Protein AF-A0A9X0LEM7-F1 (afdb_monomer)

Structure (mmCIF, N/CA/C/O backbone):
data_AF-A0A9X0LEM7-F1
#
_entry.id   AF-A0A9X0LEM7-F1
#
loop_
_atom_site.group_PDB
_atom_site.id
_atom_site.type_symbol
_atom_site.label_atom_id
_atom_site.label_alt_id
_atom_site.label_comp_id
_atom_site.label_asym_id
_atom_site.label_entity_id
_atom_site.label_seq_id
_atom_site.pdbx_PDB_ins_code
_atom_site.Cartn_x
_atom_site.Cartn_y
_atom_site.Cartn_z
_atom_site.occupancy
_atom_site.B_iso_or_equiv
_atom_site.auth_seq_id
_atom_site.auth_comp_id
_atom_site.auth_asym_id
_atom_site.auth_atom_id
_atom_site.pdbx_PDB_model_num
ATOM 1 N N . MET A 1 1 ? 10.803 51.272 9.211 1.00 42.22 1 MET A N 1
ATOM 2 C CA . MET A 1 1 ? 10.039 50.116 8.688 1.00 42.22 1 MET A CA 1
ATOM 3 C C . MET A 1 1 ? 10.857 49.452 7.584 1.00 42.22 1 MET A C 1
ATOM 5 O O . MET A 1 1 ? 10.844 49.942 6.466 1.00 42.22 1 MET A O 1
ATOM 9 N N . LEU A 1 2 ? 11.638 48.411 7.892 1.00 37.12 2 LEU A N 1
ATOM 10 C CA . LEU A 1 2 ? 12.492 47.726 6.909 1.00 37.12 2 LEU A CA 1
ATOM 11 C C . LEU A 1 2 ? 11.931 46.330 6.634 1.00 37.12 2 LEU A C 1
ATOM 13 O O . LEU A 1 2 ? 11.809 45.504 7.535 1.00 37.12 2 LEU A O 1
ATOM 17 N N . ARG A 1 3 ? 11.531 46.112 5.381 1.00 36.09 3 ARG A N 1
ATOM 18 C CA . ARG A 1 3 ? 10.902 44.892 4.878 1.00 36.09 3 ARG A CA 1
ATOM 19 C C . ARG A 1 3 ? 11.999 44.056 4.213 1.00 36.09 3 ARG A C 1
ATOM 21 O O . ARG A 1 3 ? 12.402 44.340 3.091 1.00 36.09 3 ARG A O 1
ATOM 28 N N . THR A 1 4 ? 12.534 43.074 4.932 1.00 32.00 4 THR A N 1
ATOM 29 C CA . THR A 1 4 ? 13.607 42.203 4.432 1.00 32.00 4 THR A CA 1
ATOM 30 C C . THR A 1 4 ? 13.034 41.152 3.487 1.00 32.00 4 THR A C 1
ATOM 32 O O . THR A 1 4 ? 12.252 40.296 3.897 1.00 32.00 4 THR A O 1
ATOM 35 N N . VAL A 1 5 ? 13.442 41.199 2.221 1.00 36.69 5 VAL A N 1
ATOM 36 C CA . VAL A 1 5 ? 13.172 40.149 1.233 1.00 36.69 5 VAL A CA 1
ATOM 37 C C . VAL A 1 5 ? 14.253 39.074 1.378 1.00 36.69 5 VAL A C 1
ATOM 39 O O . VAL A 1 5 ? 15.441 39.382 1.317 1.00 36.69 5 VAL A O 1
ATOM 42 N N . ARG A 1 6 ? 13.860 37.812 1.594 1.00 29.84 6 ARG A N 1
ATOM 43 C CA . ARG A 1 6 ? 14.780 36.661 1.604 1.00 29.84 6 ARG A CA 1
ATOM 44 C C . ARG A 1 6 ? 14.699 35.944 0.261 1.00 29.84 6 ARG A C 1
ATOM 46 O O . ARG A 1 6 ? 13.693 35.318 -0.053 1.00 29.84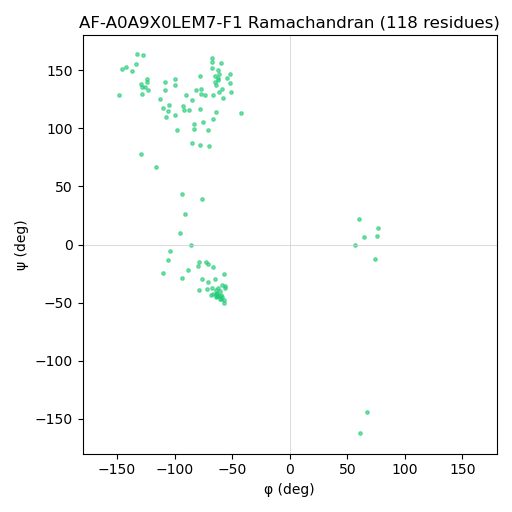 6 ARG A O 1
ATOM 53 N N . THR A 1 7 ? 15.771 36.030 -0.512 1.00 29.19 7 THR A N 1
ATOM 54 C CA . THR A 1 7 ? 15.973 35.271 -1.749 1.00 29.19 7 THR A CA 1
ATOM 55 C C . THR A 1 7 ? 16.281 33.812 -1.406 1.00 29.19 7 THR A C 1
ATOM 57 O O . THR A 1 7 ? 17.183 33.545 -0.612 1.00 29.19 7 THR A O 1
ATOM 60 N N . ALA A 1 8 ? 15.561 32.859 -2.002 1.00 35.12 8 ALA A N 1
ATOM 61 C CA . ALA A 1 8 ? 15.862 31.434 -1.885 1.00 35.12 8 ALA A CA 1
ATOM 62 C C . ALA A 1 8 ? 16.497 30.925 -3.188 1.00 35.12 8 ALA A C 1
ATOM 64 O O . ALA A 1 8 ? 15.895 30.998 -4.256 1.00 35.12 8 ALA A O 1
ATOM 65 N N . VAL A 1 9 ? 17.724 30.406 -3.097 1.00 33.75 9 VAL A N 1
ATOM 66 C CA . VAL A 1 9 ? 18.419 29.731 -4.201 1.00 33.75 9 VAL A CA 1
ATOM 67 C C . VAL A 1 9 ? 18.030 28.255 -4.189 1.00 33.75 9 VAL A C 1
ATOM 69 O O . VAL A 1 9 ? 18.357 27.525 -3.254 1.00 33.75 9 VAL A O 1
ATOM 72 N N . VAL A 1 10 ? 17.356 27.793 -5.242 1.00 34.69 10 VAL A N 1
ATOM 73 C CA . VAL A 1 10 ? 17.033 26.373 -5.429 1.00 34.69 10 VAL A CA 1
ATOM 74 C C . VAL A 1 10 ? 18.239 25.671 -6.056 1.00 34.69 10 VAL A C 1
ATOM 76 O O . VAL A 1 10 ? 18.508 25.798 -7.249 1.00 34.69 10 VAL A O 1
ATOM 79 N N . ARG A 1 11 ? 18.991 24.907 -5.255 1.00 36.53 11 ARG A N 1
ATOM 80 C CA . ARG A 1 11 ? 20.036 24.005 -5.766 1.00 36.53 11 ARG A CA 1
ATOM 81 C C . ARG A 1 11 ? 19.385 22.770 -6.393 1.00 36.53 11 ARG A C 1
ATOM 83 O O . ARG A 1 11 ? 18.923 21.873 -5.693 1.00 36.53 11 ARG A O 1
ATOM 90 N N . ARG A 1 12 ? 19.386 22.708 -7.726 1.00 45.62 12 ARG A N 1
ATOM 91 C CA . ARG A 1 12 ? 18.973 21.531 -8.502 1.00 45.62 12 ARG A CA 1
ATOM 92 C C . ARG A 1 12 ? 20.016 20.419 -8.354 1.00 45.62 12 ARG A C 1
ATOM 94 O O . ARG A 1 12 ? 21.044 20.430 -9.026 1.00 45.62 12 ARG A O 1
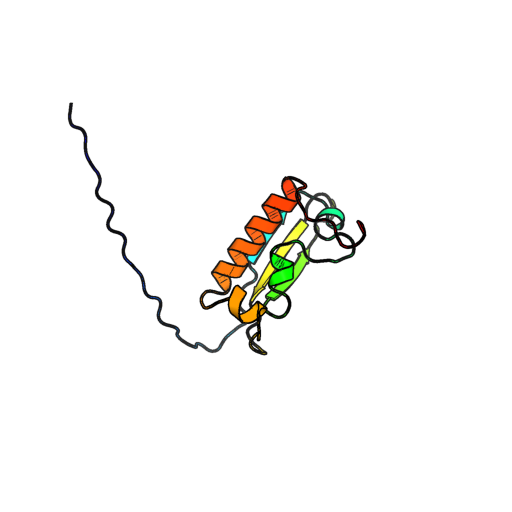ATOM 101 N N . LEU A 1 13 ? 19.764 19.457 -7.472 1.00 42.97 13 LEU A N 1
ATOM 102 C CA . LEU A 1 13 ? 20.590 18.255 -7.358 1.00 42.97 13 LEU A CA 1
ATOM 103 C C . LEU A 1 13 ? 20.141 17.229 -8.406 1.00 42.97 13 LEU A C 1
ATOM 105 O O . LEU A 1 13 ? 19.174 16.505 -8.198 1.00 42.97 13 LEU A O 1
ATOM 109 N N . ARG A 1 14 ? 20.865 17.144 -9.530 1.00 50.66 14 ARG A N 1
ATOM 110 C CA . ARG A 1 14 ? 20.871 15.931 -10.365 1.00 50.66 14 ARG A CA 1
ATOM 111 C C . ARG A 1 14 ? 21.539 14.823 -9.551 1.00 50.66 14 ARG A C 1
ATOM 113 O O . ARG A 1 14 ? 22.749 14.884 -9.331 1.00 50.66 14 ARG A O 1
ATOM 120 N N . ARG A 1 15 ? 20.773 13.840 -9.072 1.00 49.78 15 ARG A N 1
ATOM 121 C CA . ARG A 1 15 ? 21.349 12.659 -8.420 1.00 49.78 15 ARG A CA 1
ATOM 122 C C . ARG A 1 15 ? 21.820 11.661 -9.474 1.00 49.78 15 ARG A C 1
ATOM 124 O O . ARG A 1 15 ? 21.170 11.413 -10.480 1.00 49.78 15 ARG A O 1
ATOM 131 N N . ARG A 1 16 ? 23.038 11.185 -9.242 1.00 49.53 16 ARG A N 1
ATOM 132 C CA . ARG A 1 16 ? 23.833 10.278 -10.065 1.00 49.53 16 ARG A CA 1
ATOM 133 C C . ARG A 1 16 ? 23.550 8.864 -9.566 1.00 49.53 16 ARG A C 1
ATOM 135 O O . ARG A 1 16 ? 23.811 8.582 -8.397 1.00 49.53 16 ARG A O 1
ATOM 142 N N . SER A 1 17 ? 23.019 8.000 -10.422 1.00 52.94 17 SER A N 1
ATOM 143 C CA . SER A 1 17 ? 22.788 6.588 -10.123 1.00 52.94 17 SER A CA 1
ATOM 144 C C . SER A 1 17 ? 24.129 5.881 -9.879 1.00 52.94 17 SER A C 1
ATOM 146 O O . SER A 1 17 ? 24.977 5.774 -10.763 1.00 52.94 17 SER A O 1
ATOM 148 N N . ARG A 1 18 ? 24.354 5.429 -8.640 1.00 52.25 18 ARG A N 1
ATOM 149 C CA . ARG A 1 18 ? 25.428 4.492 -8.284 1.00 52.25 18 ARG A CA 1
ATOM 150 C C . ARG A 1 18 ? 24.777 3.149 -7.983 1.00 52.25 18 ARG A C 1
ATOM 152 O O . ARG A 1 18 ? 24.115 3.002 -6.961 1.00 52.25 18 ARG A O 1
ATOM 159 N N . SER A 1 19 ? 24.984 2.176 -8.861 1.00 57.16 19 SER A N 1
ATOM 160 C CA . SER A 1 19 ? 24.657 0.773 -8.616 1.00 57.16 19 SER A CA 1
ATOM 161 C C . SER A 1 19 ? 25.623 0.197 -7.574 1.00 57.16 19 SER A C 1
ATOM 163 O O . SER A 1 19 ? 26.665 -0.367 -7.902 1.00 57.16 19 SER A O 1
ATOM 165 N N . VAL A 1 20 ? 25.301 0.402 -6.298 1.00 51.81 20 VAL A N 1
ATOM 166 C CA . VAL A 1 20 ? 25.869 -0.342 -5.164 1.00 51.81 20 VAL A CA 1
ATOM 167 C C . VAL A 1 20 ? 25.163 -1.699 -5.117 1.00 51.81 20 VAL A C 1
ATOM 169 O O . VAL A 1 20 ? 23.980 -1.766 -5.450 1.00 51.81 20 VAL A O 1
ATOM 172 N N . ARG A 1 21 ? 25.864 -2.780 -4.731 1.00 47.50 21 ARG A N 1
ATOM 173 C CA . ARG A 1 21 ? 25.250 -4.097 -4.462 1.00 47.50 21 ARG A CA 1
ATOM 174 C C . ARG A 1 21 ? 23.950 -3.877 -3.684 1.00 47.50 21 ARG A C 1
ATOM 176 O O . ARG A 1 21 ? 23.979 -3.334 -2.584 1.00 47.50 21 ARG A O 1
ATOM 183 N N . ARG A 1 22 ? 22.817 -4.194 -4.312 1.00 57.25 22 ARG A N 1
ATOM 184 C CA . ARG A 1 22 ? 21.510 -3.712 -3.869 1.00 57.25 22 ARG A CA 1
ATOM 185 C C . ARG A 1 22 ? 20.988 -4.639 -2.781 1.00 57.25 22 ARG A C 1
ATOM 187 O O . ARG A 1 22 ? 20.291 -5.605 -3.071 1.00 57.25 22 ARG A O 1
ATOM 194 N N . TRP A 1 23 ? 21.360 -4.367 -1.529 1.00 57.88 23 TRP A N 1
ATOM 195 C CA . TRP A 1 23 ? 20.549 -4.845 -0.409 1.00 57.88 23 TRP A CA 1
ATOM 196 C C . TRP A 1 23 ? 19.096 -4.419 -0.654 1.00 57.88 23 TRP A C 1
ATOM 198 O O . TRP A 1 23 ? 18.881 -3.364 -1.265 1.00 57.88 23 TRP A O 1
ATOM 208 N N . PRO A 1 24 ? 18.104 -5.224 -0.233 1.00 67.62 24 PRO A N 1
ATOM 209 C CA . PRO A 1 24 ? 16.713 -4.821 -0.344 1.00 67.62 24 PRO A CA 1
ATOM 210 C C . PRO A 1 24 ? 16.553 -3.430 0.260 1.00 67.62 24 PRO A C 1
ATOM 212 O O . PRO A 1 24 ? 17.046 -3.170 1.360 1.00 67.62 24 PRO A O 1
ATOM 215 N N . GLU A 1 25 ? 15.899 -2.539 -0.478 1.00 79.75 25 GLU A N 1
ATOM 216 C CA . GLU A 1 25 ? 15.594 -1.201 0.016 1.00 79.75 25 GLU A CA 1
ATOM 217 C C . GLU A 1 25 ? 14.846 -1.319 1.358 1.00 79.75 25 GLU A C 1
ATOM 219 O O . GLU A 1 25 ? 14.049 -2.254 1.535 1.00 79.75 25 GLU A O 1
ATOM 224 N N . PRO A 1 26 ? 15.099 -0.421 2.325 1.00 88.81 26 PRO A N 1
ATOM 225 C CA . PRO A 1 26 ? 14.439 -0.494 3.619 1.00 88.81 26 PRO A CA 1
ATOM 226 C C . PRO A 1 26 ? 12.922 -0.339 3.465 1.00 88.81 26 PRO A C 1
ATOM 228 O O . PRO A 1 26 ? 12.439 0.400 2.603 1.00 88.81 26 PRO A O 1
ATOM 231 N N . TRP A 1 27 ? 12.173 -1.021 4.331 1.00 95.44 27 TRP A N 1
ATOM 232 C CA . TRP A 1 27 ? 10.731 -0.829 4.451 1.00 95.44 27 TRP A CA 1
ATOM 233 C C . TRP A 1 27 ? 10.419 0.610 4.862 1.00 95.44 27 TRP A C 1
ATOM 235 O O . TRP A 1 27 ? 10.988 1.130 5.822 1.00 95.44 27 TRP A O 1
ATOM 245 N N . GLN A 1 28 ? 9.492 1.242 4.150 1.00 96.81 28 GLN A N 1
ATOM 246 C CA . GLN A 1 28 ? 8.864 2.491 4.565 1.00 96.81 28 GLN A CA 1
ATOM 247 C C . GLN A 1 28 ? 7.507 2.164 5.167 1.00 96.81 28 GLN A C 1
ATOM 249 O O . GLN A 1 28 ? 6.798 1.330 4.616 1.00 96.81 28 GLN A O 1
ATOM 254 N N . VAL A 1 29 ? 7.154 2.801 6.281 1.00 96.75 29 VAL A N 1
ATOM 255 C CA . VAL A 1 29 ? 5.972 2.441 7.074 1.00 96.75 29 VAL A CA 1
ATOM 256 C C . VAL A 1 29 ? 5.130 3.678 7.348 1.00 96.75 29 VAL A C 1
ATOM 258 O O . VAL A 1 29 ? 5.665 4.733 7.692 1.00 96.75 29 VAL A O 1
ATOM 261 N N . VAL A 1 30 ? 3.811 3.534 7.237 1.00 96.88 30 VAL A N 1
ATOM 262 C CA . VAL A 1 30 ? 2.833 4.505 7.738 1.00 96.88 30 VAL A CA 1
ATOM 263 C C . VAL A 1 30 ? 1.858 3.818 8.688 1.00 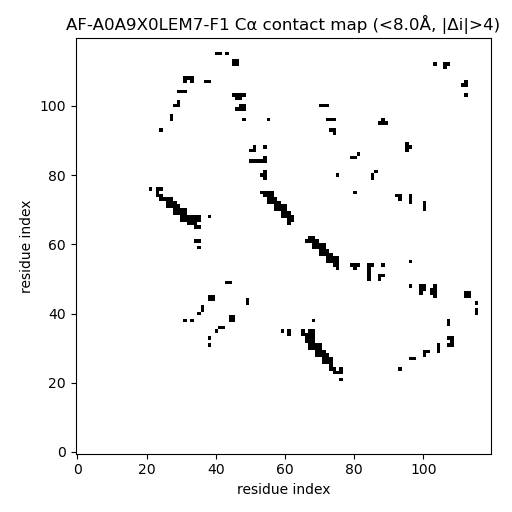96.88 30 VAL A C 1
ATOM 265 O O . VAL A 1 30 ? 1.426 2.695 8.443 1.00 96.88 30 VAL A O 1
ATOM 268 N N . ALA A 1 31 ? 1.502 4.503 9.772 1.00 94.94 31 ALA A N 1
ATOM 269 C CA . ALA A 1 31 ? 0.412 4.089 10.646 1.00 94.94 31 ALA A CA 1
ATOM 270 C C . ALA A 1 31 ? -0.893 4.728 10.162 1.00 94.94 31 ALA A C 1
ATOM 272 O O . ALA A 1 31 ? -0.950 5.945 9.969 1.00 94.94 31 ALA A O 1
ATOM 273 N N . ILE A 1 32 ? -1.927 3.917 9.983 1.00 95.50 32 ILE A N 1
ATOM 274 C CA . ILE A 1 32 ? -3.261 4.309 9.532 1.00 95.50 32 ILE A CA 1
ATOM 275 C C . ILE A 1 32 ? -4.222 4.085 10.695 1.00 95.50 32 ILE A C 1
ATOM 277 O O . ILE A 1 32 ? -4.290 2.984 11.243 1.00 95.50 32 ILE A O 1
ATOM 281 N N . ALA A 1 33 ? -4.967 5.117 11.081 1.00 94.75 33 ALA A N 1
ATOM 282 C CA . ALA A 1 33 ? -5.913 5.102 12.196 1.00 94.75 33 ALA A CA 1
ATOM 283 C C . ALA A 1 33 ? -7.232 4.378 11.858 1.00 94.75 33 ALA A C 1
ATOM 285 O O . ALA A 1 33 ? -8.307 4.840 12.231 1.00 94.75 33 ALA A O 1
ATOM 286 N N . ARG A 1 34 ? -7.143 3.264 11.121 1.00 92.62 34 ARG A N 1
ATOM 287 C CA . ARG A 1 34 ? -8.257 2.411 10.694 1.00 92.62 34 ARG A CA 1
ATOM 288 C C . ARG A 1 34 ? -7.884 0.931 10.865 1.00 92.62 34 ARG A C 1
ATOM 290 O O . ARG A 1 34 ? -6.699 0.586 10.731 1.00 92.62 34 ARG A O 1
ATOM 297 N N . PRO A 1 35 ? -8.860 0.052 11.149 1.00 91.81 35 PRO A N 1
ATOM 298 C CA . PRO A 1 35 ? -8.622 -1.380 11.279 1.00 91.81 35 PRO A CA 1
ATOM 299 C C . PRO A 1 35 ? -8.238 -2.021 9.929 1.00 91.81 35 PRO A C 1
ATOM 301 O O . PRO A 1 35 ? -8.607 -1.507 8.871 1.00 91.81 35 PRO A O 1
ATOM 304 N N . PRO A 1 36 ? -7.553 -3.178 9.934 1.00 88.69 36 PRO A N 1
ATOM 305 C CA . PRO A 1 36 ? -7.044 -3.820 8.716 1.00 88.69 36 PRO A CA 1
ATOM 306 C C . PRO A 1 36 ? -8.105 -4.117 7.658 1.00 88.69 36 PRO A C 1
ATOM 308 O O . PRO A 1 36 ? -7.840 -3.940 6.475 1.00 88.69 36 PRO A O 1
ATOM 311 N N . GLY A 1 37 ? -9.308 -4.524 8.079 1.00 86.62 37 GLY 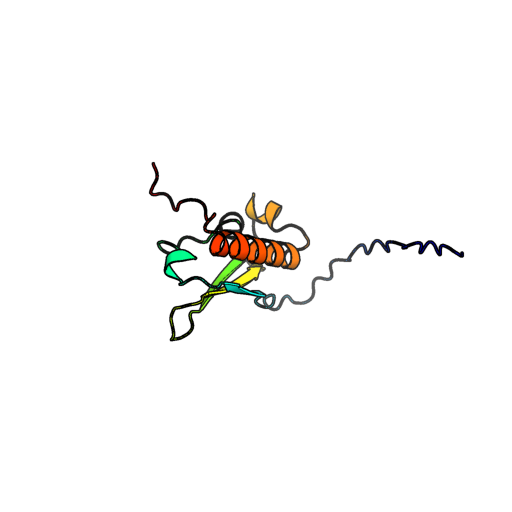A N 1
ATOM 312 C CA . GLY A 1 37 ? -10.417 -4.826 7.167 1.00 86.62 37 GLY A CA 1
ATOM 313 C C . GLY A 1 37 ? -10.955 -3.609 6.411 1.00 86.62 37 GLY A C 1
ATOM 314 O O . GLY A 1 37 ? -11.580 -3.775 5.371 1.00 86.62 37 GLY A O 1
ATOM 315 N N . GLU A 1 38 ? -10.686 -2.396 6.899 1.00 88.56 38 GLU A N 1
ATOM 316 C CA . GLU A 1 38 ? -11.038 -1.156 6.203 1.00 88.56 38 GLU A CA 1
ATOM 317 C C . GLU A 1 38 ? -9.892 -0.638 5.329 1.00 88.56 38 GLU A C 1
ATOM 319 O O . GLU A 1 38 ? -10.137 -0.002 4.312 1.00 88.56 38 GLU A O 1
ATOM 324 N N . VAL A 1 39 ? -8.637 -0.918 5.700 1.00 89.06 39 VAL A N 1
ATOM 325 C CA . VAL A 1 39 ? -7.456 -0.516 4.914 1.00 89.06 39 VAL A CA 1
ATOM 326 C C . VAL A 1 39 ? -7.229 -1.442 3.716 1.00 89.06 39 VAL A C 1
ATOM 328 O O . VAL A 1 39 ? -6.847 -0.976 2.644 1.00 89.06 39 VAL A O 1
ATOM 331 N N . LEU A 1 40 ? -7.453 -2.745 3.899 1.00 84.88 40 LEU A N 1
ATOM 332 C CA . LEU A 1 40 ? -7.409 -3.771 2.858 1.00 84.88 40 LEU A CA 1
ATOM 333 C C . LEU A 1 40 ? -8.685 -4.612 2.908 1.00 84.88 40 LEU A C 1
AT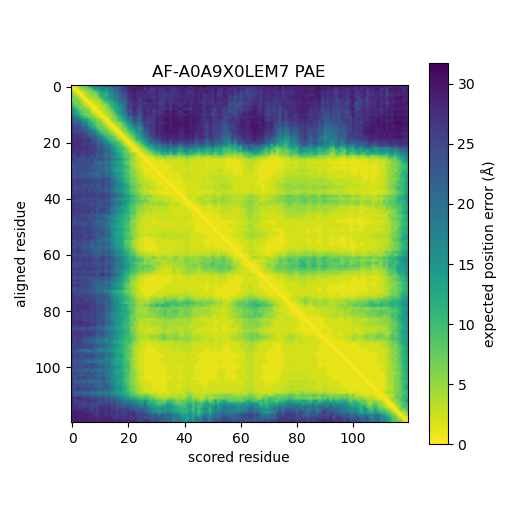OM 335 O O . LEU A 1 40 ? -8.660 -5.747 3.405 1.00 84.88 40 LEU A O 1
ATOM 339 N N . PRO A 1 41 ? -9.801 -4.088 2.378 1.00 82.38 41 PRO A N 1
ATOM 340 C CA . PRO A 1 41 ? -10.987 -4.902 2.202 1.00 82.38 41 PRO A CA 1
ATOM 341 C C . PRO A 1 41 ? -10.617 -6.093 1.316 1.00 82.38 41 PRO A C 1
ATOM 343 O O . PRO A 1 41 ? -10.038 -5.930 0.240 1.00 82.38 41 PRO A O 1
ATOM 346 N N . GLU A 1 42 ? -10.895 -7.303 1.799 1.00 82.31 42 GLU A N 1
ATOM 347 C CA . GLU A 1 42 ? -10.687 -8.549 1.043 1.00 82.31 42 GLU A CA 1
ATOM 348 C C . GLU A 1 42 ? -9.224 -8.800 0.623 1.00 82.31 42 GLU A C 1
ATOM 350 O O . GLU A 1 42 ? -8.955 -9.553 -0.309 1.00 82.31 42 GLU A O 1
ATOM 355 N N . GLY A 1 43 ? -8.259 -8.175 1.309 1.00 83.19 43 GLY A N 1
ATOM 356 C CA . GLY A 1 43 ? -6.835 -8.309 0.990 1.00 83.19 43 GLY A CA 1
ATOM 357 C C . GLY A 1 43 ? -6.386 -7.529 -0.251 1.00 83.19 43 GLY A C 1
ATOM 358 O O . GLY A 1 43 ? -5.233 -7.656 -0.664 1.00 83.19 43 GLY A O 1
ATOM 359 N N . VAL A 1 44 ? -7.256 -6.700 -0.835 1.00 85.94 44 VAL A N 1
ATOM 360 C CA . VAL A 1 44 ? -6.913 -5.846 -1.976 1.00 85.94 44 VAL A CA 1
ATOM 361 C C . VAL A 1 44 ? -6.117 -4.638 -1.489 1.00 85.94 44 VAL A C 1
ATOM 363 O O . VAL A 1 44 ? -6.521 -3.948 -0.556 1.00 85.94 44 VAL A O 1
ATOM 366 N N . TRP A 1 45 ? -4.975 -4.365 -2.125 1.00 88.81 45 TRP A N 1
ATOM 367 C CA . TRP A 1 45 ? -4.153 -3.206 -1.771 1.00 88.81 45 TRP A CA 1
ATOM 368 C C . TRP A 1 45 ? -4.892 -1.895 -2.065 1.00 88.81 45 TRP A C 1
ATOM 370 O O . TRP A 1 45 ? -5.511 -1.774 -3.130 1.00 88.81 45 TRP A O 1
ATOM 380 N N . PRO A 1 46 ? -4.791 -0.886 -1.182 1.00 89.56 46 PRO A N 1
ATOM 381 C CA . PRO A 1 46 ? -5.424 0.400 -1.418 1.00 89.56 46 PRO A CA 1
ATOM 382 C C . PRO A 1 46 ? -4.760 1.115 -2.597 1.00 89.56 46 PRO A C 1
ATOM 384 O O . PRO A 1 46 ? -3.565 0.961 -2.873 1.00 89.56 46 PRO A O 1
ATOM 387 N N . GLU A 1 47 ? -5.520 1.957 -3.291 1.00 91.00 47 GLU A N 1
ATOM 388 C CA . GLU A 1 47 ? -4.911 2.956 -4.166 1.00 91.00 47 GLU A CA 1
ATOM 389 C C . GLU A 1 47 ? -4.110 3.967 -3.321 1.00 91.00 47 GLU A C 1
ATOM 391 O O . GLU A 1 47 ? -4.526 4.307 -2.215 1.00 91.00 47 GLU A O 1
ATOM 396 N N . PRO A 1 48 ? -2.972 4.485 -3.813 1.00 93.31 48 PRO A N 1
ATOM 397 C CA . PRO A 1 48 ? -2.340 4.210 -5.106 1.00 93.31 48 PRO A CA 1
ATOM 398 C C . PRO A 1 48 ? -1.405 2.984 -5.144 1.00 93.31 48 PRO A C 1
ATOM 400 O O . PRO A 1 48 ? -0.850 2.696 -6.203 1.00 93.31 48 PRO A O 1
ATOM 403 N N . LEU A 1 49 ? -1.206 2.256 -4.036 1.00 94.19 49 LEU A N 1
ATOM 404 C CA . LEU A 1 49 ? -0.265 1.122 -3.974 1.00 94.19 49 LEU A CA 1
ATOM 405 C C . LEU A 1 49 ? -0.600 0.025 -4.989 1.00 94.19 49 LEU A C 1
ATOM 407 O O . LEU A 1 49 ? 0.309 -0.554 -5.575 1.00 94.19 49 LEU A O 1
ATOM 411 N N . ARG A 1 50 ? -1.889 -0.209 -5.257 1.00 92.12 50 ARG A N 1
ATOM 412 C CA . ARG A 1 50 ? -2.345 -1.182 -6.259 1.00 92.12 50 ARG A CA 1
ATOM 413 C C . ARG A 1 50 ? -1.770 -0.939 -7.660 1.00 92.12 50 ARG A C 1
ATOM 415 O O . ARG A 1 50 ? -1.464 -1.892 -8.364 1.00 92.12 50 ARG A O 1
ATOM 422 N N . ARG A 1 51 ? -1.577 0.319 -8.076 1.00 92.38 51 ARG A N 1
ATOM 423 C CA . ARG A 1 51 ? -0.986 0.642 -9.393 1.00 92.38 51 ARG A CA 1
ATOM 424 C C . ARG A 1 51 ? 0.505 0.316 -9.484 1.00 92.38 51 ARG A C 1
ATOM 426 O O . ARG A 1 51 ? 1.048 0.270 -10.584 1.00 92.38 51 ARG A O 1
ATOM 433 N N . LEU A 1 52 ? 1.161 0.123 -8.342 1.00 94.06 52 LEU A N 1
ATOM 434 C CA . LEU A 1 52 ? 2.570 -0.247 -8.244 1.00 94.06 52 LEU A CA 1
ATOM 435 C C . LEU A 1 52 ? 2.764 -1.763 -8.090 1.00 94.06 52 LEU A C 1
ATOM 437 O O . LEU A 1 52 ? 3.882 -2.200 -7.812 1.00 94.06 52 LEU A O 1
ATOM 441 N N . ASP A 1 53 ? 1.706 -2.561 -8.260 1.00 92.44 53 ASP A N 1
ATOM 442 C CA . ASP A 1 53 ? 1.796 -4.018 -8.218 1.00 92.44 53 ASP A CA 1
ATOM 443 C C . ASP A 1 53 ? 2.885 -4.551 -9.167 1.00 92.44 53 ASP A C 1
ATOM 445 O O . ASP A 1 53 ? 3.120 -4.024 -10.257 1.00 92.44 53 ASP A O 1
ATOM 449 N N . GLY A 1 54 ? 3.632 -5.547 -8.693 1.00 91.56 54 GLY A N 1
ATOM 450 C CA . GLY A 1 54 ? 4.831 -6.067 -9.355 1.00 91.56 54 GLY A CA 1
ATOM 451 C C . GLY A 1 54 ? 6.085 -5.176 -9.273 1.00 91.56 54 GLY A C 1
ATOM 452 O O . GLY A 1 54 ? 7.178 -5.659 -9.563 1.00 91.56 54 GLY A O 1
ATOM 453 N N . ALA A 1 55 ? 5.980 -3.911 -8.846 1.00 94.75 55 ALA A N 1
ATOM 454 C CA . ALA A 1 55 ? 7.127 -3.019 -8.616 1.00 94.75 55 ALA A CA 1
ATOM 455 C C . ALA A 1 55 ? 7.447 -2.781 -7.135 1.00 94.75 55 ALA A C 1
ATOM 457 O O . ALA A 1 55 ? 8.530 -2.281 -6.813 1.00 94.75 55 ALA A O 1
ATOM 458 N N . ILE A 1 56 ? 6.541 -3.147 -6.228 1.00 94.50 56 ILE A N 1
ATOM 459 C CA . ILE A 1 56 ? 6.718 -3.006 -4.782 1.00 94.50 56 ILE A CA 1
ATOM 460 C C . ILE A 1 56 ? 6.326 -4.289 -4.051 1.00 94.50 56 ILE A C 1
ATOM 462 O O . ILE A 1 56 ? 5.519 -5.081 -4.527 1.00 94.50 56 ILE A O 1
ATOM 466 N N . GLN A 1 57 ? 6.898 -4.477 -2.868 1.00 94.06 57 GLN A N 1
ATOM 467 C CA . GLN A 1 57 ? 6.379 -5.395 -1.861 1.00 94.06 57 GLN A CA 1
ATOM 468 C C . GLN A 1 57 ? 5.610 -4.583 -0.830 1.00 94.06 57 GLN A C 1
ATOM 470 O O . GLN A 1 57 ? 6.043 -3.483 -0.478 1.00 94.06 57 GLN A O 1
ATOM 475 N N . VAL A 1 58 ? 4.507 -5.142 -0.340 1.00 93.94 58 VAL A N 1
ATOM 476 C CA . VAL A 1 58 ? 3.662 -4.545 0.695 1.00 93.94 58 VAL A CA 1
ATOM 477 C C . VAL A 1 58 ? 3.504 -5.544 1.835 1.00 93.94 58 VAL A C 1
ATOM 479 O O . VAL A 1 58 ? 3.287 -6.730 1.598 1.00 93.94 58 VAL A O 1
ATOM 482 N N . GLU A 1 59 ? 3.625 -5.065 3.066 1.00 92.94 59 GLU A N 1
ATOM 483 C CA . GLU A 1 59 ? 3.394 -5.836 4.284 1.00 92.94 59 GLU A CA 1
ATOM 484 C C . GLU A 1 59 ? 2.424 -5.060 5.178 1.00 92.94 59 GLU A C 1
ATOM 486 O O . GLU A 1 59 ? 2.559 -3.848 5.359 1.00 92.94 59 GLU A O 1
ATOM 491 N N . LEU A 1 60 ? 1.440 -5.763 5.733 1.00 90.25 60 LEU A N 1
ATOM 492 C CA . LEU A 1 60 ? 0.506 -5.211 6.703 1.00 90.25 60 LEU A CA 1
ATOM 493 C C . LEU A 1 60 ? 0.814 -5.788 8.079 1.00 90.25 60 LEU A C 1
ATOM 495 O O . LEU A 1 60 ? 0.952 -7.000 8.238 1.00 90.25 60 LEU A O 1
ATOM 499 N N . ARG A 1 61 ? 0.867 -4.914 9.081 1.00 89.25 61 ARG A N 1
ATOM 500 C CA . ARG A 1 61 ? 0.934 -5.299 10.487 1.00 89.25 61 ARG A CA 1
ATOM 501 C C . ARG A 1 61 ? -0.207 -4.655 11.246 1.00 89.25 61 ARG A C 1
ATOM 503 O O . ARG A 1 61 ? -0.587 -3.512 10.999 1.00 89.25 61 ARG A O 1
ATOM 510 N N . SER A 1 62 ? -0.751 -5.398 12.193 1.00 85.81 62 SER A N 1
ATOM 511 C CA . SER A 1 62 ? -1.830 -4.929 13.055 1.00 85.81 62 SER A CA 1
ATOM 512 C C . SER A 1 62 ? -1.382 -5.060 14.501 1.00 85.81 62 SER A C 1
ATOM 514 O O . SER A 1 62 ? -0.859 -6.112 14.875 1.00 85.81 62 SER A O 1
ATOM 516 N N . PRO A 1 63 ? -1.564 -4.025 15.330 1.00 78.50 63 PRO A N 1
ATOM 517 C CA . PRO A 1 63 ? -1.372 -4.170 16.757 1.00 78.50 63 PRO A CA 1
ATOM 518 C C . PRO A 1 63 ? -2.458 -5.081 17.347 1.00 78.50 63 PRO A C 1
ATOM 520 O O . PRO A 1 63 ? -3.536 -5.211 16.761 1.00 78.50 63 PRO A O 1
ATOM 523 N N . PRO A 1 64 ? -2.220 -5.651 18.542 1.00 82.25 64 PRO A N 1
ATOM 524 C CA . PRO A 1 64 ? -3.181 -6.531 19.211 1.00 82.25 64 PRO A CA 1
ATOM 525 C C . PRO A 1 64 ? -4.555 -5.896 19.460 1.00 82.25 64 PRO A C 1
ATOM 527 O O . PRO A 1 64 ? -5.548 -6.607 19.562 1.00 82.25 64 PRO A O 1
ATOM 530 N N . ASP A 1 65 ? -4.619 -4.564 19.559 1.00 85.50 65 ASP A N 1
ATOM 531 C CA . ASP A 1 65 ? -5.868 -3.822 19.766 1.00 85.50 65 ASP A CA 1
ATOM 532 C C . ASP A 1 65 ? -6.770 -3.769 18.518 1.00 85.50 65 ASP A C 1
ATOM 534 O O . ASP A 1 65 ? -7.943 -3.413 18.636 1.00 85.50 65 ASP A O 1
ATOM 538 N N . GLY A 1 66 ? -6.240 -4.101 17.333 1.00 84.50 66 GLY A N 1
ATOM 539 C CA . GLY A 1 66 ? -6.959 -4.103 16.058 1.00 84.50 66 GLY A CA 1
ATOM 540 C C . GLY A 1 66 ? -7.446 -2.732 15.573 1.00 84.50 66 GLY A C 1
ATOM 541 O O . GLY A 1 66 ? -8.162 -2.671 14.578 1.00 84.50 66 GLY A O 1
ATOM 542 N N . ARG A 1 67 ? -7.086 -1.626 16.242 1.00 88.00 67 ARG A N 1
ATOM 543 C CA . ARG A 1 67 ? -7.652 -0.286 15.967 1.00 88.00 67 ARG A CA 1
ATOM 544 C C . ARG A 1 67 ? -6.911 0.491 14.888 1.00 88.00 67 ARG A C 1
ATOM 546 O O . ARG A 1 67 ? -7.456 1.433 14.321 1.00 88.00 67 ARG A O 1
ATOM 553 N N . ARG A 1 68 ? -5.655 0.136 14.639 1.00 91.81 68 ARG A N 1
ATOM 554 C CA . ARG A 1 68 ? -4.794 0.786 13.648 1.00 91.81 68 ARG A CA 1
ATOM 555 C C . ARG A 1 68 ? -4.107 -0.254 12.783 1.00 91.81 68 ARG A C 1
ATOM 557 O O . ARG A 1 68 ? -4.012 -1.420 13.153 1.00 91.81 68 ARG A O 1
ATOM 564 N N . THR A 1 69 ? -3.580 0.201 11.662 1.00 93.50 69 THR A N 1
ATOM 565 C CA . THR A 1 69 ? -2.859 -0.636 10.710 1.00 93.50 69 THR A CA 1
ATOM 566 C C . THR A 1 69 ? -1.516 0.001 10.404 1.00 93.50 69 THR A C 1
ATOM 568 O O . THR A 1 69 ? -1.446 1.180 10.070 1.00 93.50 69 THR A O 1
ATOM 571 N N . GLU A 1 70 ? -0.441 -0.764 10.512 1.00 95.25 70 GLU A N 1
ATOM 572 C CA . GLU A 1 70 ? 0.862 -0.392 9.976 1.00 95.25 70 GLU A CA 1
ATOM 573 C C . GLU A 1 70 ? 0.970 -0.950 8.560 1.00 95.25 70 GLU A C 1
ATOM 575 O O . GLU A 1 70 ? 0.952 -2.163 8.352 1.00 95.25 70 GLU A O 1
ATOM 580 N N . LEU A 1 71 ? 1.062 -0.053 7.584 1.00 95.06 71 LEU A N 1
ATOM 581 C CA . LEU A 1 71 ? 1.223 -0.401 6.181 1.00 95.06 71 LEU A CA 1
ATOM 582 C C . LEU A 1 71 ? 2.660 -0.104 5.772 1.00 95.06 71 LEU A C 1
ATOM 584 O O . LEU A 1 71 ? 3.097 1.051 5.789 1.00 95.06 71 LEU A O 1
ATOM 588 N N . ALA A 1 72 ? 3.395 -1.157 5.437 1.00 95.88 72 ALA A N 1
ATOM 589 C CA . ALA A 1 72 ? 4.781 -1.088 5.025 1.00 95.88 72 ALA A CA 1
ATOM 590 C C . ALA 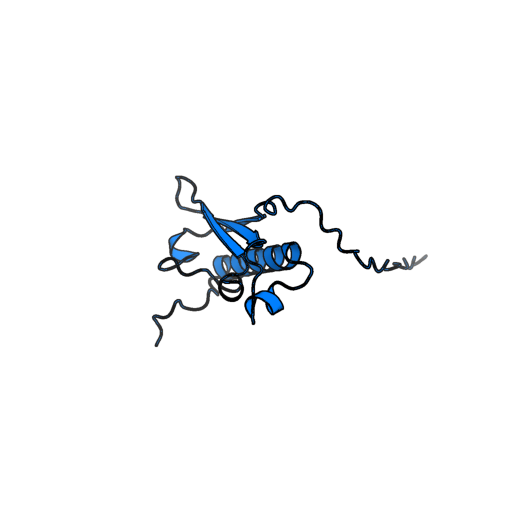A 1 72 ? 4.912 -1.381 3.530 1.00 95.88 72 ALA A C 1
ATOM 592 O O . ALA A 1 72 ? 4.267 -2.290 3.015 1.00 95.88 72 ALA A O 1
ATOM 593 N N . ALA A 1 73 ? 5.776 -0.650 2.830 1.00 95.94 73 ALA A N 1
ATOM 594 C CA . ALA A 1 73 ? 6.123 -0.957 1.449 1.00 95.94 73 ALA A CA 1
ATOM 595 C C . ALA A 1 73 ? 7.605 -0.712 1.151 1.00 95.94 73 ALA A C 1
ATOM 597 O O . ALA A 1 73 ? 8.257 0.134 1.772 1.00 95.94 73 ALA A O 1
ATOM 598 N N . ARG A 1 74 ? 8.140 -1.445 0.173 1.00 95.50 74 ARG A N 1
ATOM 599 C CA . ARG A 1 74 ? 9.484 -1.227 -0.381 1.00 95.50 74 ARG A CA 1
ATOM 600 C C . ARG A 1 74 ? 9.531 -1.551 -1.877 1.00 95.50 74 ARG A C 1
ATOM 602 O O . ARG A 1 74 ? 8.793 -2.433 -2.314 1.00 95.50 74 ARG A O 1
ATOM 609 N N . PRO A 1 75 ? 10.407 -0.906 -2.666 1.00 94.88 75 PRO A N 1
ATOM 610 C CA . PRO A 1 75 ? 10.603 -1.267 -4.067 1.00 94.88 75 PRO A CA 1
ATOM 611 C C . PRO A 1 75 ? 11.136 -2.692 -4.247 1.00 94.88 75 PRO A C 1
ATOM 613 O O . PRO A 1 75 ? 12.030 -3.128 -3.515 1.00 94.88 75 PRO A O 1
ATOM 616 N N . VAL A 1 76 ? 10.648 -3.384 -5.275 1.00 91.25 76 VAL A N 1
ATOM 617 C CA . VAL A 1 76 ? 11.270 -4.606 -5.790 1.00 91.25 76 VAL A CA 1
ATOM 618 C C . VAL A 1 76 ? 12.476 -4.216 -6.631 1.00 91.25 76 VAL A C 1
ATOM 620 O O . VAL A 1 76 ? 12.436 -3.299 -7.451 1.00 91.25 76 VAL A O 1
ATOM 623 N N . THR A 1 77 ? 13.582 -4.913 -6.408 1.00 83.38 77 THR A N 1
ATOM 624 C CA . THR A 1 77 ? 14.837 -4.659 -7.114 1.00 83.38 77 THR A CA 1
ATOM 625 C C . THR A 1 77 ? 15.190 -5.780 -8.083 1.00 83.38 77 THR A C 1
ATOM 627 O O . THR A 1 77 ? 15.905 -5.527 -9.052 1.00 83.38 77 THR A O 1
ATOM 630 N N . GLN A 1 78 ? 14.686 -6.992 -7.826 1.00 84.06 78 GLN A N 1
ATOM 631 C CA . GLN A 1 78 ? 14.879 -8.191 -8.635 1.00 84.06 78 GLN A CA 1
ATOM 632 C C . GLN A 1 78 ? 13.635 -9.104 -8.542 1.00 84.06 78 GLN A C 1
ATOM 634 O O . GLN A 1 78 ? 13.222 -9.417 -7.423 1.00 84.06 78 GLN A O 1
ATOM 639 N N . PRO A 1 79 ? 13.060 -9.545 -9.679 1.00 83.62 79 PRO A N 1
ATOM 640 C CA . PRO A 1 79 ? 13.350 -9.045 -11.026 1.00 83.62 79 PRO A CA 1
ATOM 641 C C . PRO A 1 79 ? 13.038 -7.543 -11.134 1.00 83.62 79 PRO A C 1
ATOM 643 O O . PRO A 1 79 ? 12.286 -6.995 -10.331 1.00 83.62 79 PRO A O 1
ATOM 646 N N . ALA A 1 80 ? 13.668 -6.853 -12.085 1.00 84.44 80 ALA A N 1
ATOM 647 C CA . ALA A 1 80 ? 13.339 -5.451 -12.318 1.00 84.44 80 ALA A CA 1
ATOM 648 C C . ALA A 1 80 ? 11.875 -5.343 -12.792 1.00 84.44 80 ALA A C 1
ATOM 650 O O . ALA A 1 80 ? 11.461 -6.157 -13.623 1.00 84.44 80 ALA A O 1
ATOM 651 N N . PRO A 1 81 ? 11.094 -4.369 -12.293 1.00 87.56 81 PRO A N 1
ATOM 652 C CA . PRO A 1 81 ? 9.724 -4.180 -12.746 1.00 87.56 81 PRO A CA 1
ATOM 653 C C . PRO A 1 81 ? 9.680 -3.834 -14.235 1.00 87.56 81 PRO A C 1
ATOM 655 O O . PRO A 1 81 ? 10.588 -3.195 -14.769 1.00 87.56 81 PRO A O 1
ATOM 658 N N . THR A 1 82 ? 8.592 -4.220 -14.899 1.00 88.81 82 THR A N 1
ATOM 659 C CA . THR A 1 82 ? 8.366 -3.979 -16.333 1.00 88.81 82 THR A CA 1
ATOM 660 C C . THR A 1 82 ? 7.022 -3.296 -16.587 1.00 88.81 82 THR A C 1
ATOM 662 O O . THR A 1 82 ? 6.130 -3.310 -15.739 1.00 88.81 82 THR A O 1
ATOM 665 N N . GLY A 1 83 ? 6.851 -2.713 -17.777 1.00 91.12 83 GLY A N 1
ATOM 666 C CA . GLY A 1 83 ? 5.576 -2.135 -18.212 1.00 91.12 83 GLY A CA 1
ATOM 667 C C . GLY A 1 83 ? 5.154 -0.898 -17.410 1.00 91.12 83 GLY A C 1
ATOM 668 O O . GLY A 1 83 ? 5.988 -0.082 -17.019 1.00 91.12 83 GLY A O 1
ATOM 669 N N . LEU A 1 84 ? 3.846 -0.752 -17.175 1.00 90.94 84 LEU A N 1
ATOM 670 C CA . LEU A 1 84 ? 3.278 0.424 -16.505 1.00 90.94 84 LEU A CA 1
ATOM 671 C C . LEU A 1 84 ? 3.817 0.605 -15.079 1.00 90.94 84 LEU A C 1
ATOM 673 O O . LEU A 1 84 ? 4.135 1.724 -14.689 1.00 90.94 84 LEU A O 1
ATOM 677 N N . ALA A 1 85 ? 3.979 -0.481 -14.321 1.00 88.88 85 ALA A N 1
ATOM 678 C CA . ALA A 1 85 ? 4.509 -0.414 -12.962 1.00 88.88 85 ALA A CA 1
ATOM 679 C C . ALA A 1 85 ? 5.953 0.127 -12.936 1.00 88.88 85 ALA A C 1
ATOM 681 O O . ALA A 1 85 ? 6.291 0.935 -12.074 1.00 88.88 85 ALA A O 1
ATOM 682 N N . ALA A 1 86 ? 6.781 -0.237 -13.926 1.00 90.44 86 ALA A N 1
ATOM 683 C CA . ALA A 1 86 ? 8.129 0.317 -14.091 1.00 90.44 86 ALA A CA 1
ATOM 684 C C . ALA A 1 86 ? 8.110 1.822 -14.399 1.00 90.44 86 ALA A C 1
ATOM 686 O O . ALA A 1 86 ? 8.927 2.579 -13.881 1.00 90.44 86 ALA A O 1
ATOM 687 N N . HIS A 1 87 ? 7.152 2.264 -15.217 1.00 92.38 87 HIS A N 1
ATOM 688 C CA . HIS A 1 87 ? 6.973 3.680 -15.519 1.00 92.38 87 HIS A CA 1
ATOM 689 C C . HIS A 1 87 ? 6.528 4.480 -14.285 1.00 92.38 87 HIS A C 1
ATOM 691 O O . HIS A 1 87 ? 7.055 5.559 -14.031 1.00 92.38 87 HIS A O 1
ATOM 697 N N . LEU A 1 88 ? 5.590 3.939 -13.502 1.00 92.56 88 LEU A N 1
ATOM 698 C CA . LEU A 1 88 ? 5.048 4.603 -12.315 1.00 92.56 88 LEU A CA 1
ATOM 699 C C . LEU A 1 88 ? 6.036 4.646 -11.143 1.00 92.56 88 LEU A C 1
ATOM 701 O O . LEU A 1 88 ? 6.080 5.647 -10.430 1.00 92.56 88 LEU A O 1
ATOM 705 N N . ILE A 1 89 ? 6.821 3.584 -10.931 1.00 92.19 89 ILE A N 1
ATOM 706 C CA . ILE A 1 89 ? 7.838 3.564 -9.870 1.00 92.19 89 ILE A CA 1
ATOM 707 C C . ILE A 1 89 ? 9.016 4.497 -10.204 1.00 92.19 89 ILE A C 1
ATOM 709 O O . ILE A 1 89 ? 9.584 5.114 -9.301 1.00 92.19 89 ILE A O 1
ATOM 713 N N . GLY A 1 90 ? 9.333 4.642 -11.497 1.00 90.56 90 GLY A N 1
ATOM 714 C CA . GLY A 1 90 ? 10.291 5.606 -12.032 1.00 90.56 90 GLY A CA 1
ATOM 715 C C . GLY A 1 90 ? 11.728 5.447 -11.522 1.00 90.56 90 GLY A C 1
ATOM 716 O O . GLY A 1 90 ? 12.124 4.412 -10.982 1.00 90.56 90 GLY A O 1
ATOM 717 N N . ASP A 1 91 ? 12.515 6.511 -11.695 1.00 88.94 91 ASP A N 1
ATOM 718 C CA . ASP A 1 91 ? 13.943 6.542 -11.338 1.00 88.94 91 ASP A CA 1
ATOM 719 C C . ASP A 1 91 ? 14.198 6.757 -9.835 1.00 88.94 91 ASP A C 1
ATOM 721 O O . ASP A 1 91 ? 15.280 6.449 -9.337 1.00 88.94 91 ASP A O 1
ATOM 725 N N . GLU A 1 92 ? 13.202 7.264 -9.100 1.00 91.19 92 GLU A N 1
ATOM 726 C CA . GLU A 1 92 ? 13.270 7.540 -7.657 1.00 91.19 92 GLU A CA 1
ATOM 727 C C . GLU A 1 92 ? 12.267 6.647 -6.896 1.00 91.19 92 GLU A C 1
ATOM 729 O O . GLU A 1 92 ? 11.287 7.135 -6.317 1.00 91.19 92 GLU A O 1
ATOM 734 N N . PRO A 1 93 ? 12.486 5.319 -6.871 1.00 92.31 93 PRO A N 1
ATOM 735 C CA . PRO A 1 93 ? 11.489 4.357 -6.412 1.00 92.31 93 PRO A CA 1
ATOM 736 C C . PRO A 1 93 ? 11.151 4.507 -4.923 1.00 92.31 93 PRO A C 1
ATOM 738 O O . PRO A 1 93 ? 10.018 4.257 -4.512 1.00 92.31 93 PRO A O 1
ATOM 741 N N . GLN A 1 94 ? 12.094 4.965 -4.090 1.00 93.75 94 GLN A N 1
ATOM 742 C CA . GLN A 1 94 ? 11.816 5.236 -2.677 1.00 93.75 94 GLN A CA 1
ATOM 743 C C . GLN A 1 94 ? 10.855 6.419 -2.515 1.00 93.75 94 GLN A C 1
ATOM 745 O O . GLN A 1 94 ? 9.993 6.391 -1.637 1.00 93.75 94 GLN A O 1
ATOM 750 N N . LEU A 1 95 ? 10.982 7.447 -3.358 1.00 95.00 95 LEU A N 1
ATOM 751 C CA . LEU A 1 95 ? 10.090 8.600 -3.337 1.00 95.00 95 LEU A CA 1
ATOM 752 C C . LEU A 1 95 ? 8.684 8.198 -3.796 1.00 95.00 95 LEU A C 1
ATOM 754 O O . LEU A 1 95 ? 7.713 8.563 -3.133 1.00 95.00 95 LEU A O 1
ATOM 758 N N . ALA A 1 96 ? 8.584 7.393 -4.859 1.00 95.38 96 ALA A N 1
ATOM 759 C CA . ALA A 1 96 ? 7.317 6.850 -5.346 1.00 95.38 96 ALA A CA 1
ATOM 760 C C . ALA A 1 96 ? 6.585 6.042 -4.258 1.00 95.38 96 ALA A C 1
ATOM 762 O O . ALA A 1 96 ? 5.417 6.310 -3.975 1.00 95.38 96 ALA A O 1
ATOM 763 N N . VAL A 1 97 ? 7.291 5.138 -3.565 1.00 96.44 97 VAL A N 1
ATOM 764 C CA . VAL A 1 97 ? 6.740 4.386 -2.421 1.00 96.44 97 VAL A CA 1
ATOM 765 C C . VAL A 1 97 ? 6.266 5.317 -1.307 1.00 96.44 97 VAL A C 1
ATOM 767 O O . VAL A 1 97 ? 5.164 5.143 -0.790 1.00 96.44 97 VAL A O 1
ATOM 770 N N . ARG A 1 98 ? 7.060 6.336 -0.955 1.00 97.38 98 ARG A N 1
ATOM 771 C CA . ARG A 1 98 ? 6.701 7.287 0.104 1.00 97.38 98 ARG A CA 1
ATOM 772 C C . ARG A 1 98 ? 5.405 8.029 -0.207 1.00 97.38 98 ARG A C 1
ATOM 774 O O . ARG A 1 98 ? 4.545 8.150 0.662 1.00 97.38 98 ARG A O 1
ATOM 781 N N . HIS A 1 99 ? 5.273 8.529 -1.436 1.00 97.44 99 HIS A N 1
ATOM 782 C CA . HIS A 1 99 ? 4.059 9.211 -1.880 1.00 97.44 99 HIS A CA 1
ATOM 783 C C . HIS A 1 99 ? 2.864 8.268 -1.880 1.00 97.44 99 HIS A C 1
ATOM 785 O O . HIS A 1 99 ? 1.813 8.632 -1.358 1.00 97.44 99 HIS A O 1
ATOM 791 N N . ALA A 1 100 ? 3.047 7.048 -2.385 1.00 96.75 100 ALA A N 1
ATOM 792 C CA . ALA A 1 100 ? 1.971 6.081 -2.456 1.00 96.75 100 ALA A CA 1
ATOM 793 C C . ALA A 1 100 ? 1.443 5.686 -1.068 1.00 96.75 100 ALA A C 1
ATOM 795 O O . ALA A 1 100 ? 0.233 5.688 -0.854 1.00 96.75 100 ALA A O 1
ATOM 796 N N . LEU A 1 101 ? 2.336 5.434 -0.104 1.00 97.31 101 LEU A N 1
ATOM 797 C CA . LEU A 1 101 ? 1.963 5.158 1.287 1.00 97.31 101 LEU A CA 1
ATOM 798 C C . LEU A 1 101 ? 1.235 6.338 1.934 1.00 97.31 101 LEU A C 1
ATOM 800 O O . LEU A 1 101 ? 0.220 6.148 2.601 1.00 97.31 101 LEU A O 1
ATOM 804 N N . TRP A 1 102 ? 1.734 7.561 1.733 1.00 98.06 102 TRP A N 1
ATOM 805 C CA . TRP A 1 102 ? 1.102 8.748 2.301 1.00 98.06 102 TRP A CA 1
ATOM 806 C C . TRP A 1 102 ? -0.303 8.965 1.731 1.00 98.06 102 TRP A C 1
ATOM 808 O O . TRP A 1 102 ? -1.243 9.183 2.487 1.00 98.06 102 TRP A O 1
ATOM 818 N N . GLN A 1 103 ? -0.476 8.841 0.413 1.00 96.88 103 GLN A N 1
ATOM 819 C CA . GLN A 1 103 ? -1.788 8.973 -0.224 1.00 96.88 103 GLN A CA 1
ATOM 820 C C . GLN A 1 103 ? -2.753 7.870 0.222 1.00 96.88 103 GLN A C 1
ATOM 822 O O . GLN A 1 103 ? -3.898 8.175 0.539 1.00 96.88 103 GLN A O 1
ATOM 827 N N . ALA A 1 104 ? -2.291 6.618 0.313 1.00 94.69 104 ALA A N 1
ATOM 828 C CA . ALA A 1 104 ? -3.105 5.511 0.814 1.00 94.69 104 ALA A CA 1
ATOM 829 C C . ALA A 1 104 ? -3.582 5.763 2.254 1.00 94.69 104 ALA A C 1
ATOM 831 O O . ALA A 1 104 ? -4.758 5.565 2.550 1.00 94.69 104 ALA A O 1
ATOM 832 N N . LYS A 1 105 ? -2.700 6.263 3.134 1.00 95.69 105 LYS A N 1
ATOM 833 C CA . LYS A 1 105 ? -3.072 6.680 4.494 1.00 95.69 105 LYS A CA 1
ATOM 834 C C . LYS A 1 105 ? -4.165 7.746 4.471 1.00 95.69 105 LYS A C 1
ATOM 836 O O . LYS A 1 105 ? -5.162 7.583 5.164 1.00 95.69 105 LYS A O 1
ATOM 841 N N . GLN A 1 106 ? -3.993 8.808 3.682 1.00 96.00 106 GLN A N 1
ATOM 842 C CA . GLN A 1 106 ? -4.980 9.886 3.625 1.00 96.00 106 GLN A CA 1
ATOM 843 C C . GLN A 1 106 ? -6.347 9.390 3.151 1.00 96.00 106 GLN A C 1
ATOM 845 O O . GLN A 1 106 ? -7.336 9.702 3.801 1.00 96.00 106 GLN A O 1
ATOM 850 N N . LEU A 1 107 ? -6.394 8.600 2.073 1.00 93.75 107 LEU A N 1
ATOM 851 C CA . LEU A 1 107 ? -7.645 8.047 1.541 1.00 93.75 10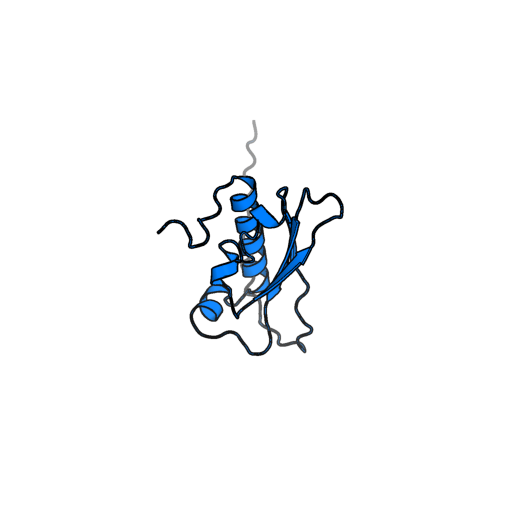7 LEU A CA 1
ATOM 852 C C . LEU A 1 107 ? -8.321 7.106 2.546 1.00 93.75 107 LEU A C 1
ATOM 854 O O . LEU A 1 107 ? -9.531 7.164 2.735 1.00 93.75 107 LEU A O 1
ATOM 858 N N . ALA A 1 108 ? -7.543 6.261 3.228 1.00 92.25 108 ALA A N 1
ATOM 859 C CA . ALA A 1 108 ? -8.066 5.383 4.271 1.00 92.25 108 ALA A CA 1
ATOM 860 C C . ALA A 1 108 ? -8.650 6.171 5.449 1.00 92.25 108 ALA A C 1
ATOM 862 O O . ALA A 1 108 ? -9.724 5.843 5.948 1.00 92.25 108 ALA A O 1
ATOM 863 N N . GLU A 1 109 ? -7.966 7.222 5.895 1.00 93.62 109 GLU A N 1
ATOM 864 C CA . GLU A 1 109 ? -8.398 8.012 7.050 1.00 93.62 109 GLU A CA 1
ATOM 865 C C . GLU A 1 109 ? -9.559 8.957 6.735 1.00 93.62 109 GLU A C 1
ATOM 867 O O . GLU A 1 109 ? -10.383 9.192 7.619 1.00 93.62 109 GLU A O 1
ATOM 872 N N . SER A 1 110 ? -9.676 9.441 5.495 1.00 93.62 110 SER A N 1
ATOM 873 C CA . SER A 1 110 ? -10.847 10.200 5.037 1.00 93.62 110 SER A CA 1
ATOM 874 C C . SER A 1 110 ? -12.047 9.316 4.684 1.00 93.62 110 SER A C 1
ATOM 876 O O . SER A 1 110 ? -13.161 9.823 4.582 1.00 93.62 110 SER A O 1
ATOM 878 N N . GLY A 1 111 ? -11.849 8.002 4.525 1.00 87.00 111 GLY A N 1
ATOM 879 C CA . GLY A 1 111 ? -12.879 7.089 4.024 1.00 87.00 111 GLY A CA 1
ATOM 880 C C . GLY A 1 111 ? -13.091 7.177 2.508 1.00 87.00 111 GLY A C 1
ATOM 881 O O . GLY A 1 111 ? -14.074 6.651 2.001 1.00 87.00 111 GLY A O 1
ATOM 882 N N . GLU A 1 112 ? -12.172 7.810 1.776 1.00 85.44 112 GLU A N 1
ATOM 883 C CA . GLU A 1 112 ? -12.197 7.957 0.313 1.00 85.44 112 GLU A CA 1
ATOM 884 C C . GLU A 1 112 ? -11.448 6.819 -0.405 1.00 85.44 112 GLU A C 1
ATOM 886 O O . GLU A 1 112 ? -10.928 6.990 -1.511 1.00 85.44 112 GLU A O 1
ATOM 891 N N . LEU A 1 113 ? -11.355 5.636 0.211 1.00 74.94 113 LEU A N 1
ATOM 892 C CA . LEU A 1 113 ? -10.811 4.475 -0.487 1.00 74.94 113 LEU A CA 1
ATOM 893 C C . LEU A 1 113 ? -11.760 4.077 -1.625 1.00 74.94 113 LEU A C 1
ATOM 895 O O . LEU A 1 113 ? -12.959 3.916 -1.394 1.00 74.94 113 LEU A O 1
ATOM 899 N N . PRO A 1 114 ? -11.253 3.908 -2.859 1.00 66.69 114 PRO A N 1
ATOM 900 C CA . PRO A 1 114 ? -12.093 3.472 -3.959 1.00 66.69 114 PRO A CA 1
ATOM 901 C C . PRO A 1 114 ? -12.653 2.070 -3.672 1.00 66.69 114 PRO A C 1
ATOM 903 O O . PRO A 1 114 ? -11.931 1.232 -3.120 1.00 66.69 114 PRO A O 1
ATOM 906 N N . PRO A 1 115 ? -13.908 1.793 -4.065 1.00 57.62 115 PRO A N 1
ATOM 907 C CA . PRO A 1 115 ? -14.567 0.531 -3.763 1.00 57.62 115 PRO A CA 1
ATOM 908 C C . PRO A 1 115 ? -13.787 -0.652 -4.336 1.00 57.62 115 PRO A C 1
ATOM 910 O O . PRO A 1 115 ? -13.353 -0.661 -5.496 1.00 57.62 115 PRO A O 1
ATOM 913 N N . THR A 1 116 ? -13.609 -1.681 -3.513 1.00 60.97 116 THR A N 1
ATOM 914 C CA . THR A 1 116 ? -12.952 -2.927 -3.902 1.00 60.97 116 THR A CA 1
ATOM 915 C C . THR A 1 116 ? -13.924 -3.779 -4.708 1.00 60.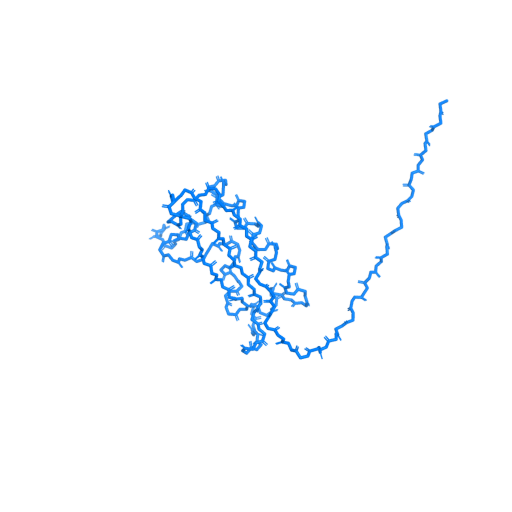97 116 THR A C 1
ATOM 917 O O . THR A 1 116 ? -14.622 -4.610 -4.153 1.00 60.97 116 THR A O 1
ATOM 920 N N . GLY A 1 117 ? -14.016 -3.558 -6.021 1.00 52.09 117 GLY A N 1
ATOM 921 C CA . GLY A 1 117 ? -14.525 -4.528 -7.008 1.00 52.09 117 GLY A CA 1
ATOM 922 C C . GLY A 1 117 ? -15.938 -5.130 -6.849 1.00 52.09 117 GLY A C 1
ATOM 923 O O . GLY A 1 117 ? -16.306 -5.920 -7.712 1.00 52.09 117 GLY A O 1
ATOM 924 N N . ARG A 1 118 ? -16.723 -4.786 -5.819 1.00 47.50 118 ARG A N 1
ATOM 925 C CA . ARG A 1 118 ? -18.086 -5.298 -5.573 1.00 47.50 118 ARG A CA 1
ATOM 926 C C . ARG A 1 118 ? -19.214 -4.325 -5.925 1.00 47.50 118 ARG A C 1
ATOM 928 O O . ARG A 1 118 ? -20.364 -4.741 -5.924 1.00 47.50 118 ARG A O 1
ATOM 935 N N . ASP A 1 119 ? -18.900 -3.089 -6.307 1.00 44.00 119 ASP A N 1
ATOM 936 C CA . ASP A 1 119 ? -19.905 -2.081 -6.690 1.00 44.00 119 ASP A CA 1
ATOM 937 C C . ASP A 1 119 ? -20.168 -2.043 -8.211 1.00 44.00 119 ASP A C 1
ATOM 939 O O . ASP A 1 119 ? -20.211 -0.972 -8.821 1.00 44.00 119 ASP A O 1
ATOM 943 N N . ARG A 1 120 ? -20.296 -3.208 -8.858 1.00 42.62 120 ARG A N 1
ATOM 944 C CA . ARG A 1 120 ? -20.754 -3.314 -10.254 1.00 42.62 120 ARG A CA 1
ATOM 945 C C . ARG A 1 120 ? -21.827 -4.370 -10.418 1.00 42.62 120 ARG A C 1
ATOM 947 O O . ARG A 1 120 ? -21.632 -5.474 -9.868 1.00 42.62 120 ARG A O 1
#

Mean predicted aligned error: 10.57 Å

Radius of gyration: 18.28 Å; Cα contacts (8 Å, |Δi|>4): 160; chains: 1; bounding box: 47×5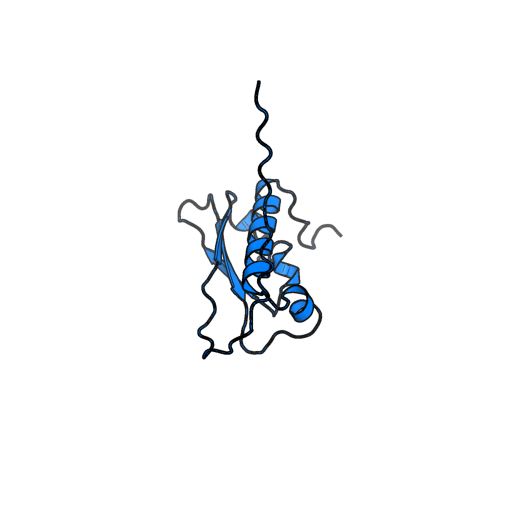9×38 Å

pLDDT: mean 79.51, std 20.69, range [29.19, 98.06]

Solvent-accessible surface area (backbone atoms only — not comparable to full-atom values): 7448 Å² total; per-residue (Å²): 142,86,85,85,82,81,87,81,84,84,80,82,77,83,82,76,92,72,93,59,88,76,68,80,59,72,74,43,74,45,81,28,87,39,30,54,68,73,54,27,50,95,75,44,66,42,62,53,48,50,68,33,54,78,24,46,48,76,51,79,47,65,56,95,82,48,57,33,23,38,45,30,38,27,54,45,74,74,72,68,42,63,68,69,18,34,62,67,36,49,95,52,37,70,58,40,50,53,52,28,53,51,49,26,39,51,27,50,70,71,65,64,56,77,78,80,88,69,91,120

Secondary structure (DSSP, 8-state):
----------------------PPPPPEEEEESS-HHHHSGGGPPPTTGGGGTTTEEEEEE--TT-S-EEEEEEE--SSPP-HHHHHHH-S-HHHHHHHHHHHHHHHHHHT-PPP-S---

Sequence (120 aa):
MLRTVRTAVVRRLRRRSRSVRRWPEPWQVVAIARPPGEVLPEGVWPEPLRRLDGAIQVELRSPPDGRRTELAARPVTQPAPTGLAAHLIGDEPQLAVRHALWQAKQLAESGELPPTGRDR

Organism: NCBI:txid1003110

Nearest PDB structures (foldseek):
  6vu7-assembly1_D  TM=3.767E-01  e=2.784E-01  Escherichia coli 55989
  5fr7-assembly1_B  TM=3.781E-01  e=3.375E-01  Erwinia amylovora CFBP1430
  3kdj-assembly1_A  TM=4.780E-01  e=8.290E-01  Arabidopsis thaliana
  6rxv-assembly1_CP  TM=2.897E-01  e=4.363E-01  Thermochaetoides thermophila DSM 1495
  6rxx-assembly1_CP  TM=2.970E-01  e=1.575E+00  Thermochaetoides thermophila

Foldseek 3Di:
DDDDDDDDDDDDDPDDDDPDPDDFDDKDKDKAQAFPCLLQVVNQHWPPVNQLPVQKDWDWDADPVRRMIIIIMGGDDPPHGDDRNNVQCDPVNVVSRVVGNVVSRVCSNVVVTDDDPPPD